Protein AF-S4P2E7-F1 (afdb_monomer)

Sequence (88 aa):
MSNSMEQQFGELSLSQEDHDQIFEQDDHQDLSRSRILISGLPPHARFDTIEPLLSQYGNVQHCDKANSRDATTQAVYITFENPEQAQQ

Radius of gyration: 27.32 Å; Cα contacts (8 Å, |Δi|>4): 104; chains: 1; bounding box: 47×48×75 Å

Secondary structure (DSSP, 8-state):
--------------------------THHHHHHHEEEEEEE-TT--HHHHHHHHHTT--EEEEEEE--S-TTSEEEEEEESSHHHHH-

Structure (mmCIF, N/CA/C/O backbone):
data_AF-S4P2E7-F1
#
_entry.id   AF-S4P2E7-F1
#
loop_
_atom_site.group_PDB
_atom_site.id
_atom_site.type_symbol
_atom_site.label_atom_id
_atom_site.label_alt_id
_atom_site.label_comp_id
_atom_site.label_asym_id
_atom_site.label_entity_id
_atom_site.label_seq_id
_atom_site.pdbx_PDB_ins_code
_atom_site.Cartn_x
_atom_site.Cartn_y
_atom_site.Cartn_z
_atom_site.occupancy
_atom_site.B_iso_or_equiv
_atom_site.auth_seq_id
_atom_site.auth_comp_id
_atom_site.auth_asym_id
_atom_site.auth_atom_id
_atom_site.pdbx_PDB_model_num
ATOM 1 N N . MET A 1 1 ? 35.100 36.106 63.667 1.00 47.69 1 MET A N 1
ATOM 2 C CA . MET A 1 1 ? 35.325 36.895 62.440 1.00 47.69 1 MET A CA 1
ATOM 3 C C . MET A 1 1 ? 35.685 35.933 61.324 1.00 47.69 1 MET A C 1
ATOM 5 O O . MET A 1 1 ? 36.862 35.668 61.162 1.00 47.69 1 MET A O 1
ATOM 9 N N . SER A 1 2 ? 34.685 35.388 60.627 1.00 46.44 2 SER A N 1
ATOM 10 C CA . SER A 1 2 ? 34.867 34.627 59.383 1.00 46.44 2 SER A CA 1
ATOM 11 C C . SER A 1 2 ? 33.522 34.564 58.654 1.00 46.44 2 SER A C 1
ATOM 13 O O . SER A 1 2 ? 32.789 33.602 58.834 1.00 46.44 2 SER A O 1
ATOM 15 N N . ASN A 1 3 ? 33.184 35.582 57.861 1.00 41.94 3 ASN A N 1
ATOM 16 C CA . ASN A 1 3 ? 32.272 35.383 56.733 1.00 41.94 3 ASN A CA 1
ATOM 17 C C . ASN A 1 3 ? 33.154 35.358 55.490 1.00 41.94 3 ASN A C 1
ATOM 19 O O . ASN A 1 3 ? 33.601 36.389 54.992 1.00 41.94 3 ASN A O 1
ATOM 23 N N . SER A 1 4 ? 33.503 34.133 55.100 1.00 53.91 4 SER A N 1
ATOM 24 C CA . SER A 1 4 ? 34.103 33.826 53.811 1.00 53.91 4 SER A CA 1
ATOM 25 C C . SER A 1 4 ? 33.048 34.040 52.740 1.00 53.91 4 SER A C 1
ATOM 27 O O . SER A 1 4 ? 32.014 33.387 52.789 1.00 53.91 4 SER A O 1
ATOM 29 N N . MET A 1 5 ? 33.356 34.914 51.782 1.00 57.94 5 MET A N 1
ATOM 30 C CA . MET A 1 5 ? 33.073 34.709 50.362 1.00 57.94 5 MET A CA 1
ATOM 31 C C . MET A 1 5 ? 31.709 34.064 50.078 1.00 57.94 5 MET A C 1
ATOM 33 O O . MET A 1 5 ? 31.636 32.978 49.505 1.00 57.94 5 MET A O 1
ATOM 37 N N . GLU A 1 6 ? 30.628 34.746 50.465 1.00 51.03 6 GLU A N 1
ATOM 38 C CA . GLU A 1 6 ? 29.299 34.523 49.897 1.00 51.03 6 GLU A CA 1
ATOM 39 C C . GLU A 1 6 ? 29.363 34.905 48.414 1.00 51.03 6 GLU A C 1
ATOM 41 O O . GLU A 1 6 ? 29.098 36.026 47.999 1.00 51.03 6 GLU A O 1
ATOM 46 N N . GLN A 1 7 ? 29.899 33.964 47.639 1.00 50.75 7 GLN A N 1
ATOM 47 C CA . GLN A 1 7 ? 29.263 33.402 46.465 1.00 50.75 7 GLN A CA 1
ATOM 48 C C . GLN A 1 7 ? 28.483 34.439 45.666 1.00 50.75 7 GLN A C 1
ATOM 50 O O . GLN A 1 7 ? 27.260 34.422 45.591 1.00 50.75 7 GLN A O 1
ATOM 55 N N . GLN A 1 8 ? 29.248 35.287 44.985 1.00 47.69 8 GLN A N 1
ATOM 56 C CA . GLN A 1 8 ? 28.820 36.141 43.882 1.00 47.69 8 GLN A CA 1
ATOM 57 C C . GLN A 1 8 ? 28.404 35.317 42.638 1.00 47.69 8 GLN A C 1
ATOM 59 O O . GLN A 1 8 ? 28.588 35.755 41.505 1.00 47.69 8 GLN A O 1
ATOM 64 N N . PHE A 1 9 ? 27.825 34.125 42.836 1.00 45.62 9 PHE A N 1
ATOM 65 C CA . PHE A 1 9 ? 27.073 33.378 41.831 1.00 45.62 9 PHE A CA 1
ATOM 66 C C . PHE A 1 9 ? 25.693 34.026 41.716 1.00 45.62 9 PHE A C 1
ATOM 68 O O . PHE A 1 9 ? 24.668 33.461 42.094 1.00 45.62 9 PHE A O 1
ATOM 75 N N . GLY A 1 10 ? 25.708 35.275 41.248 1.00 43.12 10 GLY A N 1
ATOM 76 C CA . GLY A 1 10 ? 24.533 35.952 40.743 1.00 43.12 10 GLY A CA 1
ATOM 77 C C . GLY A 1 10 ? 24.014 35.145 39.568 1.00 43.12 10 GLY A C 1
ATOM 78 O O . GLY A 1 10 ? 24.604 35.165 38.495 1.00 43.12 10 GLY A O 1
ATOM 79 N N . GLU A 1 11 ? 22.967 34.386 39.861 1.00 45.06 11 GLU A N 1
ATOM 80 C CA . GLU A 1 11 ? 21.889 34.025 38.961 1.00 45.06 11 GLU A CA 1
ATOM 81 C C . GLU A 1 11 ? 22.346 33.555 37.574 1.00 45.06 11 GLU A C 1
ATOM 83 O O . GLU A 1 11 ? 22.466 34.30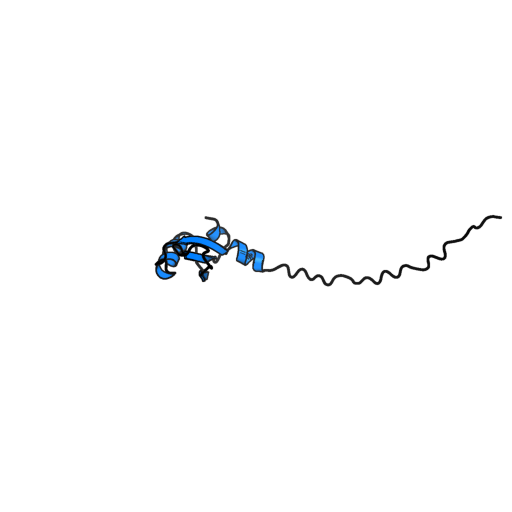6 36.607 1.00 45.06 11 GLU A O 1
ATOM 88 N N . LEU A 1 12 ? 22.522 32.238 37.479 1.00 46.00 12 LEU A N 1
ATOM 89 C CA . LEU A 1 12 ? 22.181 31.507 36.271 1.00 46.00 12 LEU A CA 1
ATOM 90 C C . LEU A 1 12 ? 20.745 31.900 35.889 1.00 46.00 12 LEU A C 1
ATOM 92 O O . LEU A 1 12 ? 19.793 31.252 36.320 1.00 46.00 12 LEU A O 1
ATOM 96 N N . SER A 1 13 ? 20.583 32.951 35.087 1.00 48.66 13 SER A N 1
ATOM 97 C CA . SER A 1 13 ? 19.369 33.151 34.306 1.00 48.66 13 SER A CA 1
ATOM 98 C C . SER A 1 13 ? 19.391 32.080 33.213 1.00 48.66 13 SER A C 1
ATOM 100 O O . SER A 1 13 ? 19.745 32.313 32.058 1.00 48.66 13 SER A O 1
ATOM 102 N N . LEU A 1 14 ? 19.071 30.856 33.647 1.00 48.75 14 LEU A N 1
ATOM 103 C CA . LEU A 1 14 ? 18.380 29.843 32.871 1.00 48.75 14 LEU A CA 1
ATOM 104 C C . LEU A 1 14 ? 17.155 30.544 32.285 1.00 48.75 14 LEU A C 1
ATOM 106 O O . LEU A 1 14 ? 16.072 30.522 32.863 1.00 48.75 14 LEU A O 1
ATOM 110 N N . SER A 1 15 ? 17.343 31.235 31.162 1.00 49.31 15 SER A N 1
ATOM 111 C CA . SER A 1 15 ? 16.229 31.566 30.295 1.00 49.31 15 SER A CA 1
ATOM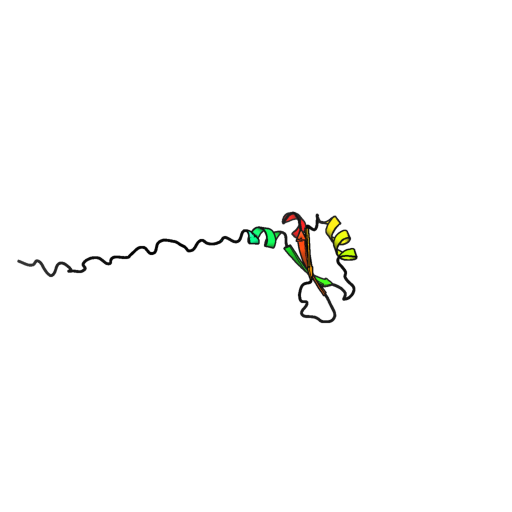 112 C C . SER A 1 15 ? 15.767 30.236 29.742 1.00 49.31 15 SER A C 1
ATOM 114 O O . SER A 1 15 ? 16.353 29.667 28.829 1.00 49.31 15 SER A O 1
ATOM 116 N N . GLN A 1 16 ? 14.803 29.705 30.480 1.00 53.75 16 GLN A N 1
ATOM 117 C CA . GLN A 1 16 ? 13.743 28.810 30.094 1.00 53.75 16 GLN A CA 1
ATOM 118 C C . GLN A 1 16 ? 13.368 29.049 28.620 1.00 53.75 16 GLN A C 1
ATOM 120 O O . GLN A 1 16 ? 12.411 29.751 28.310 1.00 53.75 16 GLN A O 1
ATOM 125 N N . GLU A 1 17 ? 14.135 28.480 27.692 1.00 50.62 17 GLU A N 1
ATOM 126 C CA . GLU A 1 17 ? 13.636 28.136 26.363 1.00 50.62 17 GLU A CA 1
ATOM 127 C C . GLU A 1 17 ? 12.774 26.888 26.568 1.00 50.62 17 GLU A C 1
ATOM 129 O O . GLU A 1 17 ? 13.169 25.739 26.370 1.00 50.62 17 GLU A O 1
ATOM 134 N N . ASP A 1 18 ? 11.614 27.177 27.153 1.00 50.12 18 ASP A N 1
ATOM 135 C CA . ASP A 1 18 ? 10.502 26.293 27.410 1.00 50.12 18 ASP A CA 1
ATOM 136 C C . ASP A 1 18 ? 9.944 25.846 26.056 1.00 50.12 18 ASP A C 1
ATOM 138 O O . ASP A 1 18 ? 9.343 26.614 25.316 1.00 50.12 18 ASP A O 1
ATOM 142 N N . HIS A 1 19 ? 10.178 24.577 25.748 1.00 56.31 19 HIS A N 1
ATOM 143 C CA . HIS A 1 19 ? 9.081 23.704 25.358 1.00 56.31 19 HIS A CA 1
ATOM 144 C C . HIS A 1 19 ? 8.344 24.012 24.037 1.00 56.31 19 HIS A C 1
ATOM 146 O O . HIS A 1 19 ? 7.120 23.996 23.991 1.00 56.31 19 HIS A O 1
ATOM 152 N N . ASP A 1 20 ? 9.078 24.111 22.927 1.00 47.16 20 ASP A N 1
ATOM 153 C CA . ASP A 1 20 ? 8.517 23.927 21.574 1.00 47.16 20 ASP A CA 1
ATOM 154 C C . ASP A 1 20 ? 9.254 22.817 20.799 1.00 47.16 20 ASP A C 1
ATOM 156 O O . ASP A 1 20 ? 9.567 22.911 19.617 1.00 47.16 20 ASP A O 1
ATOM 160 N N . GLN A 1 21 ? 9.510 21.688 21.465 1.00 45.38 21 GLN A N 1
ATOM 161 C CA . GLN A 1 21 ? 9.265 20.420 20.783 1.00 45.38 21 GLN A CA 1
ATOM 162 C C . GLN A 1 21 ? 7.810 20.086 21.073 1.00 45.38 21 GLN A C 1
ATOM 164 O O . GLN A 1 21 ? 7.491 19.254 21.921 1.00 45.38 21 GLN A O 1
ATOM 169 N N . ILE A 1 22 ? 6.916 20.757 20.344 1.00 53.09 22 ILE A N 1
ATOM 170 C CA . ILE A 1 22 ? 5.785 20.050 19.764 1.00 53.09 22 ILE A CA 1
ATOM 171 C C . ILE A 1 22 ? 6.370 18.763 19.182 1.00 53.09 22 ILE A C 1
ATOM 173 O O . ILE A 1 22 ? 6.921 18.726 18.085 1.00 53.09 22 ILE A O 1
ATOM 177 N N . PHE A 1 23 ? 6.328 17.697 19.981 1.00 48.06 23 PHE A N 1
ATOM 178 C CA . PHE A 1 23 ? 6.157 16.372 19.442 1.00 48.06 23 PHE A CA 1
ATOM 179 C C . PHE A 1 23 ? 4.887 16.554 18.618 1.00 48.06 23 PHE A C 1
ATOM 181 O O . PHE A 1 23 ? 3.775 16.505 19.145 1.00 48.06 23 PHE A O 1
ATOM 188 N N . GLU A 1 24 ? 5.049 16.871 17.333 1.00 49.53 24 GLU A N 1
ATOM 189 C CA . GLU A 1 24 ? 4.125 16.406 16.327 1.00 49.53 24 GLU A CA 1
ATOM 190 C C . GLU A 1 24 ? 4.173 14.900 16.533 1.00 49.53 24 GLU A C 1
ATOM 192 O O . GLU A 1 24 ? 4.990 14.180 15.966 1.00 49.53 24 GLU A O 1
ATOM 197 N N . GLN A 1 25 ? 3.381 14.440 17.502 1.00 46.28 25 GLN A N 1
ATOM 198 C CA . GLN A 1 25 ? 3.078 13.059 17.766 1.00 46.28 25 GLN A CA 1
ATOM 199 C C . GLN A 1 25 ? 2.147 12.682 16.633 1.00 46.28 25 GLN A C 1
ATOM 201 O O . GLN A 1 25 ? 0.950 12.526 16.826 1.00 46.28 25 GLN A O 1
ATOM 206 N N . ASP A 1 26 ? 2.737 12.729 15.441 1.00 47.12 26 ASP A N 1
ATOM 207 C CA . ASP A 1 26 ? 2.555 11.876 14.308 1.00 47.12 26 ASP A CA 1
ATOM 208 C C . ASP A 1 26 ? 1.306 11.028 14.518 1.00 47.12 26 ASP A C 1
ATOM 210 O O . ASP A 1 26 ? 1.345 9.871 14.939 1.00 47.12 26 ASP A O 1
ATOM 214 N N . ASP A 1 27 ? 0.169 11.649 14.210 1.00 46.88 27 ASP A N 1
ATOM 215 C CA . ASP A 1 27 ? -1.101 10.972 13.956 1.00 46.88 27 ASP A CA 1
ATOM 216 C C . ASP A 1 27 ? -0.901 9.898 12.854 1.00 46.88 27 ASP A C 1
ATOM 218 O O . ASP A 1 27 ? -1.733 9.022 12.634 1.00 46.88 27 ASP A O 1
ATOM 222 N N . HIS A 1 28 ? 0.269 9.882 12.195 1.00 51.97 28 HIS A N 1
ATOM 223 C CA . HIS A 1 28 ? 0.713 8.817 11.312 1.00 51.97 28 HIS A CA 1
ATOM 224 C C . HIS A 1 28 ? 1.088 7.498 12.021 1.00 51.97 28 HIS A C 1
ATOM 226 O O . HIS A 1 28 ? 1.228 6.484 11.329 1.00 51.97 28 HIS A O 1
ATOM 232 N N . GLN A 1 29 ? 1.136 7.422 13.361 1.00 52.06 29 GLN A N 1
ATOM 233 C CA . GLN A 1 29 ? 1.236 6.127 14.049 1.00 52.06 29 GLN A CA 1
ATOM 234 C C . GLN A 1 29 ? 0.001 5.251 13.820 1.00 52.06 29 GLN A C 1
ATOM 236 O O . GLN A 1 29 ? 0.160 4.042 13.650 1.00 52.06 29 GLN A O 1
ATOM 241 N N . ASP A 1 30 ? -1.207 5.815 13.775 1.00 56.06 30 ASP A N 1
ATOM 242 C CA . ASP A 1 30 ? -2.421 5.028 13.519 1.00 56.06 30 ASP A CA 1
ATOM 243 C C . ASP A 1 30 ? -2.448 4.503 12.077 1.00 56.06 30 ASP A C 1
ATOM 245 O O . ASP A 1 30 ? -2.594 3.302 11.837 1.00 56.06 30 ASP A O 1
ATOM 249 N N . LEU A 1 31 ? -2.117 5.378 11.121 1.00 60.44 31 LEU A N 1
ATOM 250 C CA . LEU A 1 31 ? -1.958 5.003 9.716 1.0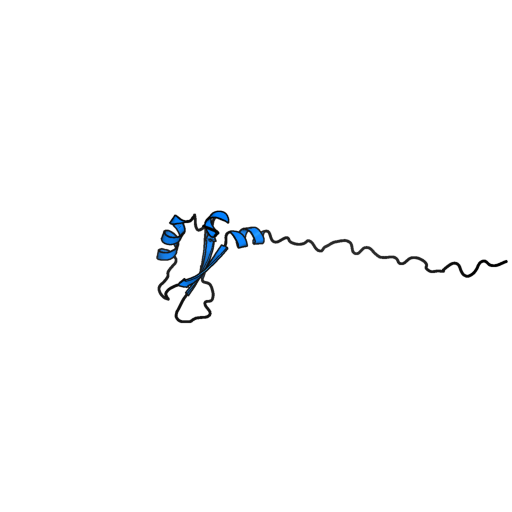0 60.44 31 LEU A CA 1
ATOM 251 C C . LEU A 1 31 ? -0.898 3.912 9.528 1.00 60.44 31 LEU A C 1
ATOM 253 O O . LEU A 1 31 ? -1.051 3.070 8.648 1.00 60.44 31 LEU A O 1
ATOM 257 N N . SER A 1 32 ? 0.165 3.902 10.338 1.00 65.81 32 SER A N 1
ATOM 258 C CA . SER A 1 32 ? 1.191 2.855 10.289 1.00 65.81 32 SER A CA 1
ATOM 259 C C . SER A 1 32 ? 0.704 1.503 10.816 1.00 65.81 32 SER A C 1
ATOM 261 O O . SER A 1 32 ? 1.153 0.475 10.320 1.00 65.81 32 SER A O 1
ATOM 263 N N . ARG A 1 33 ? -0.235 1.480 11.773 1.00 76.69 33 ARG A N 1
ATOM 264 C CA . ARG A 1 33 ? -0.811 0.231 12.303 1.00 76.69 33 ARG A CA 1
ATOM 265 C C . ARG A 1 33 ? -1.811 -0.384 11.335 1.00 76.69 33 ARG A C 1
ATOM 267 O O . ARG A 1 33 ? -1.890 -1.601 11.239 1.00 76.69 33 ARG A O 1
ATOM 274 N N . SER A 1 34 ? -2.527 0.456 10.597 1.00 86.31 34 SER A N 1
ATOM 275 C CA . SER A 1 34 ? -3.454 0.027 9.548 1.00 86.31 34 SER A CA 1
ATOM 276 C C . SER A 1 34 ? -2.763 -0.216 8.207 1.00 86.31 34 SER A C 1
ATOM 278 O O . SER A 1 34 ? -3.388 -0.739 7.2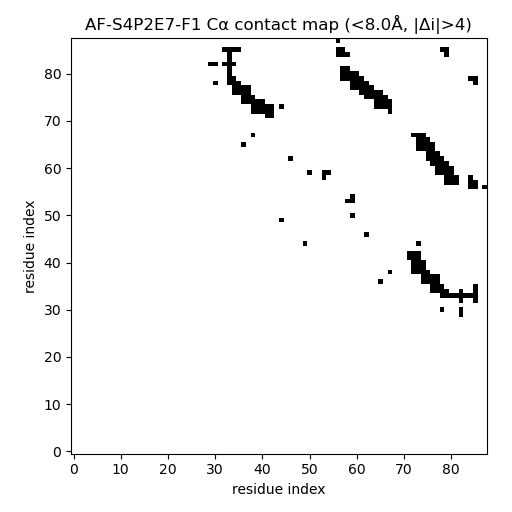87 1.00 86.31 34 SER A O 1
ATOM 280 N N . ARG A 1 35 ? -1.479 0.140 8.065 1.00 88.44 35 ARG A N 1
ATOM 281 C CA . ARG A 1 35 ? -0.711 -0.032 6.828 1.00 88.44 35 ARG A CA 1
ATOM 282 C C . ARG A 1 35 ? 0.228 -1.233 6.893 1.00 88.44 35 ARG A C 1
ATOM 284 O O . ARG A 1 35 ? 1.178 -1.252 7.666 1.00 88.44 35 ARG A O 1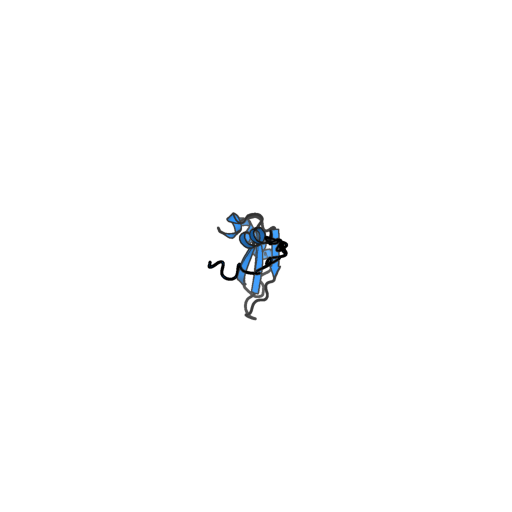
ATOM 291 N N . ILE A 1 36 ? 0.053 -2.173 5.970 1.00 88.94 36 ILE A N 1
ATOM 292 C CA . ILE A 1 36 ? 0.938 -3.326 5.780 1.00 88.94 36 ILE A CA 1
ATOM 293 C C . ILE A 1 36 ? 1.765 -3.198 4.503 1.00 88.94 36 ILE A C 1
ATOM 295 O O . ILE A 1 36 ? 1.345 -2.583 3.522 1.00 88.94 36 ILE A O 1
ATOM 299 N N . LEU A 1 37 ? 2.947 -3.812 4.505 1.00 88.25 37 LEU A N 1
ATOM 300 C CA . LEU A 1 37 ? 3.766 -4.008 3.313 1.00 88.25 37 LEU A CA 1
ATOM 301 C C . LEU A 1 37 ? 3.653 -5.463 2.876 1.00 88.25 37 LEU A C 1
ATOM 303 O O . LEU A 1 37 ? 4.074 -6.364 3.597 1.00 88.25 37 LEU A O 1
ATOM 307 N N . ILE A 1 38 ? 3.146 -5.682 1.669 1.00 88.38 38 ILE A N 1
ATOM 308 C CA . ILE A 1 38 ? 3.114 -7.002 1.048 1.00 88.38 38 ILE A CA 1
ATOM 309 C C . ILE A 1 38 ? 4.243 -7.048 0.029 1.00 88.38 38 ILE A C 1
ATOM 311 O O . ILE A 1 38 ? 4.175 -6.374 -0.996 1.00 88.38 38 ILE A O 1
ATOM 315 N N . SER A 1 39 ? 5.288 -7.822 0.312 1.00 88.50 39 SER A N 1
ATOM 316 C CA . SER A 1 39 ? 6.404 -8.095 -0.598 1.00 88.50 39 SER A CA 1
ATOM 317 C C . SER A 1 39 ? 6.340 -9.534 -1.120 1.00 88.50 39 SER A C 1
ATOM 319 O O . SER A 1 39 ? 5.702 -10.398 -0.524 1.00 88.50 39 SER A O 1
ATOM 321 N N . GLY A 1 40 ? 6.979 -9.799 -2.263 1.00 85.81 40 GLY A N 1
ATOM 322 C CA . GLY A 1 40 ? 6.959 -11.130 -2.885 1.00 85.81 40 GLY A CA 1
ATOM 323 C C . GLY A 1 40 ? 5.764 -11.373 -3.810 1.00 85.81 40 GLY A C 1
ATOM 324 O O . GLY A 1 40 ? 5.485 -12.511 -4.181 1.00 85.81 40 GLY A O 1
ATOM 325 N N . LEU A 1 41 ? 5.061 -10.312 -4.210 1.00 87.12 41 LEU A N 1
ATOM 326 C CA . LEU A 1 41 ? 3.971 -10.419 -5.170 1.00 87.12 41 LEU A CA 1
ATOM 327 C C . LEU A 1 41 ? 4.514 -10.687 -6.581 1.00 87.12 41 LEU A C 1
ATOM 329 O O . LEU A 1 41 ? 5.599 -10.215 -6.921 1.00 87.12 41 LEU A O 1
ATOM 333 N N . PRO A 1 42 ? 3.785 -11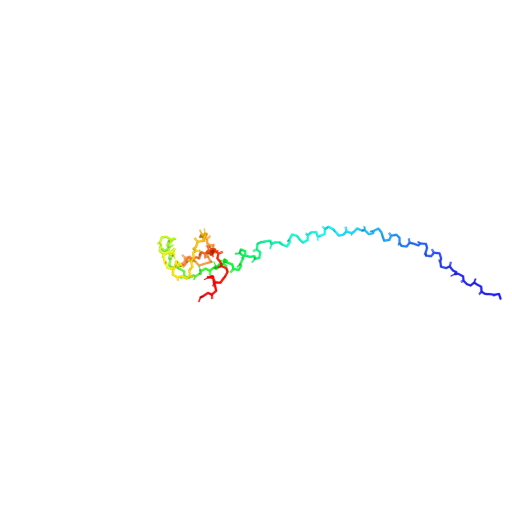.412 -7.440 1.00 84.38 42 PRO A N 1
ATOM 334 C CA . PRO A 1 42 ? 4.204 -11.600 -8.823 1.00 84.38 42 PRO A CA 1
ATOM 335 C C . PRO A 1 42 ? 4.296 -10.264 -9.588 1.00 84.38 42 PRO A C 1
ATOM 337 O O . PRO A 1 42 ? 3.590 -9.324 -9.247 1.00 84.38 42 PRO A O 1
ATOM 340 N N . PRO A 1 43 ? 5.087 -10.170 -10.675 1.00 79.56 43 PRO A N 1
ATOM 341 C CA . PRO A 1 43 ? 5.258 -8.941 -11.469 1.00 79.56 43 PRO A CA 1
ATOM 342 C C . PRO A 1 43 ? 4.001 -8.500 -12.235 1.00 79.56 43 PRO A C 1
ATOM 344 O O . PRO A 1 43 ? 3.945 -7.403 -12.790 1.00 79.56 43 PRO A O 1
ATOM 347 N N . HIS A 1 44 ? 2.998 -9.372 -12.290 1.00 81.19 44 HIS A N 1
ATOM 348 C CA . HIS A 1 44 ? 1.675 -9.109 -12.842 1.00 81.19 44 HIS A CA 1
ATOM 349 C C . HIS A 1 44 ? 0.625 -8.884 -11.742 1.00 81.19 44 HIS A C 1
ATOM 351 O O . HIS A 1 44 ? -0.561 -8.806 -12.058 1.00 81.19 44 HIS A O 1
ATOM 357 N N . ALA A 1 45 ? 1.030 -8.786 -10.470 1.00 80.44 45 ALA A N 1
ATOM 358 C CA . ALA A 1 45 ? 0.119 -8.499 -9.375 1.00 80.44 45 ALA A CA 1
ATOM 359 C C . ALA A 1 45 ? -0.376 -7.057 -9.496 1.00 80.44 45 ALA A C 1
ATOM 361 O O . ALA A 1 45 ? 0.384 -6.085 -9.457 1.00 80.44 45 ALA A O 1
ATOM 362 N N . ARG A 1 46 ? -1.684 -6.913 -9.682 1.00 79.19 46 ARG A N 1
ATOM 363 C CA . ARG A 1 46 ? -2.348 -5.615 -9.761 1.00 79.19 46 ARG A CA 1
ATOM 364 C C . ARG A 1 46 ? -3.253 -5.449 -8.559 1.00 79.19 46 ARG A C 1
ATOM 366 O O . ARG A 1 46 ? -3.709 -6.432 -7.979 1.00 79.19 46 ARG A O 1
ATOM 373 N N . PHE A 1 47 ? -3.554 -4.195 -8.249 1.00 81.12 47 PHE A N 1
ATOM 374 C CA . PHE A 1 47 ? -4.551 -3.861 -7.243 1.00 81.12 47 PHE A CA 1
ATOM 375 C C . PHE A 1 47 ? -5.881 -4.587 -7.497 1.00 81.12 47 PHE A C 1
ATOM 377 O O . PHE A 1 47 ? -6.414 -5.166 -6.572 1.00 81.12 47 PHE A O 1
ATOM 384 N N . ASP A 1 48 ? -6.304 -4.716 -8.757 1.00 82.50 48 ASP A N 1
ATOM 385 C CA . ASP A 1 48 ? -7.492 -5.478 -9.186 1.00 82.50 48 ASP A CA 1
ATOM 386 C C . ASP A 1 48 ? -7.578 -6.914 -8.630 1.00 82.50 48 ASP A C 1
ATOM 388 O O . ASP A 1 48 ? -8.656 -7.455 -8.422 1.00 82.50 48 ASP A O 1
ATOM 392 N N . THR A 1 49 ? -6.431 -7.560 -8.405 1.00 84.31 49 THR A N 1
ATOM 393 C CA . THR A 1 49 ? -6.365 -8.926 -7.863 1.00 84.31 49 THR A CA 1
ATOM 394 C C . THR A 1 49 ? -6.112 -8.927 -6.357 1.00 84.31 49 THR A C 1
ATOM 396 O O . THR A 1 49 ? -6.574 -9.820 -5.655 1.00 84.31 49 THR A O 1
ATOM 399 N N . ILE A 1 50 ? -5.372 -7.934 -5.860 1.00 84.62 50 ILE A N 1
ATOM 400 C CA . ILE A 1 50 ? -5.000 -7.801 -4.449 1.00 84.62 50 ILE A CA 1
ATOM 401 C C . ILE A 1 50 ? -6.176 -7.275 -3.619 1.00 84.62 50 ILE A C 1
ATOM 403 O O . ILE A 1 50 ? -6.431 -7.799 -2.547 1.00 84.62 50 ILE A O 1
ATOM 407 N N . GLU A 1 51 ? -6.918 -6.288 -4.112 1.00 84.62 51 GLU A N 1
ATOM 408 C CA . GLU A 1 51 ? -8.083 -5.701 -3.447 1.00 84.62 51 GLU A CA 1
ATOM 409 C C . GLU A 1 51 ? -9.121 -6.760 -3.041 1.00 84.62 51 GLU A C 1
ATOM 411 O O . GLU A 1 51 ? -9.385 -6.859 -1.845 1.00 84.62 51 GLU A O 1
ATOM 416 N N . PRO A 1 52 ? -9.647 -7.625 -3.937 1.00 87.06 52 PRO A N 1
ATOM 417 C CA . PRO A 1 52 ? -10.614 -8.648 -3.535 1.00 87.06 52 PRO A CA 1
ATOM 418 C C . PRO A 1 52 ? -10.011 -9.703 -2.596 1.00 87.06 52 PRO A C 1
ATOM 420 O O . PRO A 1 52 ? -10.716 -10.237 -1.743 1.00 87.06 52 PRO A O 1
ATOM 423 N N . LEU A 1 53 ? -8.707 -9.991 -2.714 1.00 87.06 53 LEU A N 1
ATOM 424 C CA . LEU A 1 53 ? -8.001 -10.865 -1.773 1.00 87.06 53 LEU A CA 1
ATOM 425 C C . LEU A 1 53 ? -7.893 -10.234 -0.386 1.00 87.06 53 LEU A C 1
ATOM 427 O O . LEU A 1 53 ? -7.985 -10.949 0.600 1.00 87.06 53 LEU A O 1
ATOM 431 N N . LEU A 1 54 ? -7.692 -8.926 -0.288 1.00 86.56 54 LEU A N 1
ATOM 432 C CA . LEU A 1 54 ? -7.582 -8.231 0.991 1.00 86.56 54 LEU A CA 1
ATOM 433 C C . LEU A 1 54 ? -8.949 -7.875 1.576 1.00 86.56 54 LEU A C 1
ATOM 435 O O . LEU A 1 54 ? -9.092 -7.854 2.794 1.00 86.56 54 LEU A O 1
ATOM 439 N N . SER A 1 55 ? -9.963 -7.721 0.723 1.00 86.12 55 SER A N 1
ATOM 440 C CA . SER A 1 55 ? -11.362 -7.488 1.091 1.00 86.12 55 SER A CA 1
ATOM 441 C C . SER A 1 55 ? -11.923 -8.566 2.030 1.00 86.12 55 SER A C 1
ATOM 443 O O . SER A 1 55 ? -12.793 -8.274 2.846 1.00 86.12 55 SER A O 1
ATOM 445 N N . GLN A 1 56 ? -11.393 -9.797 1.981 1.00 87.38 56 GLN A N 1
ATOM 446 C CA . GLN A 1 56 ? -11.782 -10.868 2.911 1.00 87.38 56 GLN A CA 1
ATOM 447 C C . GLN A 1 56 ? -11.291 -10.634 4.354 1.00 87.38 56 GLN A C 1
ATOM 449 O O . GLN A 1 56 ? -11.900 -11.148 5.289 1.00 87.38 56 GLN A O 1
ATOM 454 N N . TYR A 1 57 ? -10.198 -9.884 4.526 1.00 85.69 57 TYR A N 1
ATOM 455 C CA . TYR A 1 57 ? -9.595 -9.560 5.824 1.00 85.69 57 TYR A CA 1
ATOM 456 C C . TYR A 1 57 ? -10.072 -8.200 6.344 1.00 85.69 57 TYR A C 1
ATOM 458 O O . TYR A 1 57 ? -10.187 -7.993 7.551 1.00 85.69 57 TYR A O 1
ATOM 466 N N . GLY A 1 58 ? -10.388 -7.272 5.438 1.00 86.00 58 GLY A N 1
ATOM 467 C CA . GLY A 1 58 ? -10.863 -5.948 5.798 1.00 86.00 58 GLY A CA 1
ATOM 468 C C . GLY A 1 58 ? -11.059 -5.015 4.615 1.00 86.00 58 GLY A C 1
ATOM 469 O O . GLY A 1 58 ? -10.773 -5.351 3.469 1.00 86.00 58 GLY A O 1
ATOM 470 N N . ASN A 1 59 ? -11.535 -3.808 4.902 1.00 88.94 59 ASN A N 1
ATOM 471 C CA . ASN A 1 59 ? -11.740 -2.795 3.883 1.00 88.94 59 ASN A CA 1
ATOM 472 C C . ASN A 1 59 ? -10.414 -2.084 3.578 1.00 88.94 59 ASN A C 1
ATOM 474 O O . ASN A 1 59 ? -9.810 -1.469 4.460 1.00 88.94 59 ASN A O 1
ATOM 478 N N . VAL A 1 60 ? -9.952 -2.177 2.330 1.00 88.81 60 VAL A N 1
ATOM 479 C CA . VAL A 1 60 ? -8.726 -1.509 1.879 1.00 88.81 60 VAL A CA 1
ATOM 480 C C . VAL A 1 60 ? -9.049 -0.060 1.537 1.00 88.81 60 VAL A C 1
ATOM 482 O O . VAL A 1 60 ? -9.771 0.213 0.584 1.00 88.81 60 VAL A O 1
ATOM 485 N N . GLN A 1 61 ? -8.470 0.874 2.286 1.00 88.94 61 GLN A N 1
ATOM 486 C CA . GLN A 1 61 ? -8.618 2.310 2.046 1.00 88.94 61 GLN A CA 1
ATOM 487 C C . GLN A 1 61 ? -7.637 2.812 0.989 1.00 88.94 61 GLN A C 1
ATOM 489 O O . GLN A 1 61 ? -7.989 3.636 0.150 1.00 88.94 61 GLN A O 1
ATOM 494 N N . HIS A 1 62 ? -6.393 2.331 1.033 1.00 85.88 62 HIS A N 1
ATOM 495 C CA . HIS A 1 62 ? -5.347 2.745 0.103 1.00 85.88 62 HIS A CA 1
ATOM 496 C C . HIS A 1 62 ? -4.485 1.569 -0.338 1.00 85.88 62 HIS A C 1
ATOM 498 O O . HIS A 1 62 ? -4.152 0.689 0.452 1.00 85.88 62 HIS A O 1
ATOM 504 N N . CYS A 1 63 ? -4.060 1.607 -1.598 1.00 87.38 63 CYS A N 1
ATOM 505 C CA . CYS A 1 63 ? -3.027 0.732 -2.128 1.00 87.38 63 CYS A CA 1
ATOM 506 C C . CYS A 1 63 ? -1.990 1.556 -2.884 1.00 87.38 63 CYS A C 1
ATOM 508 O O . CYS A 1 63 ? -2.270 2.121 -3.941 1.00 87.38 63 CYS A O 1
ATOM 510 N N . ASP A 1 64 ? -0.770 1.539 -2.373 1.00 87.12 64 ASP A N 1
ATOM 511 C CA . ASP A 1 64 ? 0.390 2.188 -2.955 1.00 87.12 64 ASP A CA 1
ATOM 512 C C . ASP A 1 64 ? 1.390 1.150 -3.444 1.00 87.12 64 ASP A C 1
ATOM 514 O O . ASP A 1 64 ? 1.605 0.112 -2.822 1.00 87.12 64 ASP A O 1
ATOM 518 N N . LYS A 1 65 ? 2.048 1.414 -4.571 1.00 85.62 65 LYS A N 1
ATOM 519 C CA . LYS A 1 65 ? 3.139 0.543 -5.017 1.00 85.62 65 LYS A CA 1
ATOM 520 C C . LYS A 1 65 ? 4.384 0.851 -4.203 1.00 85.62 65 LYS A C 1
ATOM 522 O O . LYS A 1 65 ? 4.846 1.986 -4.179 1.00 85.62 65 LYS A O 1
ATOM 527 N N . ALA A 1 66 ? 4.945 -0.171 -3.573 1.00 84.69 66 ALA A N 1
ATOM 528 C CA . ALA A 1 66 ? 6.208 -0.063 -2.873 1.00 84.69 66 ALA A CA 1
ATOM 529 C C . ALA A 1 66 ? 7.364 -0.315 -3.845 1.00 84.69 66 ALA A C 1
ATOM 531 O O . ALA A 1 66 ? 7.277 -1.134 -4.767 1.00 84.69 66 ALA A O 1
ATOM 532 N N . ASN A 1 67 ? 8.485 0.363 -3.611 1.00 75.75 67 ASN A N 1
ATOM 533 C CA . ASN A 1 67 ? 9.729 0.059 -4.299 1.00 75.75 67 ASN A CA 1
ATOM 534 C C . ASN A 1 67 ? 10.235 -1.307 -3.830 1.00 75.75 67 ASN A C 1
ATOM 536 O O . ASN A 1 67 ? 10.883 -1.429 -2.792 1.00 75.75 67 ASN A O 1
ATOM 540 N N . SER A 1 68 ? 9.924 -2.343 -4.605 1.00 73.94 68 SER A N 1
ATOM 541 C CA . SER A 1 68 ? 10.520 -3.659 -4.416 1.00 73.94 68 SER A CA 1
ATOM 542 C C . SER A 1 68 ? 12.007 -3.597 -4.743 1.00 73.94 68 SER A C 1
ATOM 544 O O . SER A 1 68 ? 12.411 -3.016 -5.753 1.00 73.94 68 SER A O 1
ATOM 546 N N . ARG A 1 69 ? 12.826 -4.203 -3.883 1.00 72.38 69 ARG A N 1
ATOM 547 C CA . ARG A 1 69 ? 14.271 -4.328 -4.105 1.00 72.38 69 ARG A CA 1
ATOM 548 C C . ARG A 1 69 ? 14.590 -5.374 -5.179 1.00 72.38 69 ARG A C 1
ATOM 550 O O . ARG A 1 69 ? 15.674 -5.348 -5.756 1.00 72.38 69 ARG A O 1
ATOM 557 N N . ASP A 1 70 ? 13.628 -6.248 -5.457 1.00 76.44 70 ASP A N 1
ATOM 558 C CA . ASP A 1 70 ? 13.733 -7.386 -6.356 1.00 76.44 70 ASP A CA 1
ATOM 559 C C . ASP A 1 70 ? 12.993 -7.092 -7.664 1.00 76.44 70 ASP A C 1
ATOM 561 O O . ASP A 1 70 ? 11.808 -6.771 -7.667 1.00 76.44 70 ASP A O 1
ATOM 565 N N . ALA A 1 71 ? 13.675 -7.230 -8.803 1.00 74.19 71 ALA A N 1
ATOM 566 C CA . ALA A 1 71 ? 13.072 -6.989 -10.119 1.00 74.19 71 ALA A CA 1
ATOM 567 C C . ALA A 1 71 ? 12.040 -8.061 -10.523 1.00 74.19 71 ALA A C 1
ATOM 569 O O . ALA A 1 71 ? 11.262 -7.864 -11.456 1.00 74.19 71 ALA A O 1
ATOM 570 N N . THR A 1 72 ? 12.052 -9.211 -9.849 1.00 82.38 72 THR A N 1
ATOM 571 C CA . THR A 1 72 ? 11.194 -10.364 -10.150 1.00 82.38 72 THR A CA 1
ATOM 572 C C . THR A 1 72 ? 9.893 -10.366 -9.358 1.00 82.38 72 THR A C 1
ATOM 574 O O . THR A 1 72 ? 8.956 -11.053 -9.756 1.00 82.38 72 THR A O 1
ATOM 577 N N . THR A 1 73 ? 9.815 -9.605 -8.267 1.00 86.38 73 THR A N 1
ATOM 578 C CA . THR A 1 73 ? 8.642 -9.548 -7.393 1.00 86.38 73 THR A CA 1
ATOM 579 C C . THR A 1 73 ? 8.256 -8.111 -7.099 1.00 86.38 73 THR A C 1
ATOM 581 O O . THR A 1 73 ? 9.107 -7.237 -6.995 1.00 86.38 73 THR A O 1
ATOM 584 N N . GLN A 1 74 ? 6.971 -7.850 -6.931 1.00 88.00 74 GLN A N 1
ATOM 585 C CA . GLN A 1 74 ? 6.446 -6.550 -6.555 1.00 88.00 74 GLN A CA 1
ATOM 586 C C . GLN A 1 74 ? 6.249 -6.465 -5.052 1.00 88.00 74 GLN A C 1
ATOM 588 O O . GLN A 1 74 ? 6.107 -7.468 -4.347 1.00 88.00 74 GLN A O 1
ATOM 593 N N . ALA A 1 75 ? 6.224 -5.226 -4.586 1.00 89.19 75 ALA A N 1
ATOM 594 C CA . ALA A 1 75 ? 5.811 -4.903 -3.248 1.00 89.19 75 ALA A CA 1
ATOM 595 C C . ALA A 1 75 ? 4.749 -3.805 -3.319 1.00 89.19 75 ALA A C 1
ATOM 597 O O . ALA A 1 75 ? 4.811 -2.930 -4.187 1.00 89.19 75 ALA A O 1
ATOM 598 N N . VAL A 1 76 ? 3.761 -3.862 -2.435 1.00 89.44 76 VAL A N 1
ATOM 599 C CA . VAL A 1 76 ? 2.716 -2.841 -2.310 1.00 89.44 76 VAL A CA 1
ATOM 600 C C . VAL A 1 76 ? 2.468 -2.537 -0.841 1.00 89.44 76 VAL A C 1
ATOM 602 O O . VAL A 1 76 ? 2.526 -3.427 0.006 1.00 89.44 76 VAL A O 1
ATOM 605 N N . TYR A 1 77 ? 2.204 -1.273 -0.552 1.00 90.06 77 TYR A N 1
ATOM 606 C CA . TYR A 1 77 ? 1.681 -0.821 0.721 1.00 90.06 77 TYR A CA 1
ATOM 607 C C . TYR A 1 77 ? 0.164 -0.822 0.658 1.00 90.06 77 TYR A C 1
ATOM 609 O O . TYR A 1 77 ? -0.419 -0.208 -0.230 1.00 90.06 77 TYR A O 1
ATOM 617 N N . ILE A 1 78 ? -0.469 -1.479 1.614 1.00 89.75 78 ILE A N 1
ATOM 618 C CA . ILE A 1 78 ? -1.919 -1.516 1.745 1.00 89.75 78 ILE A CA 1
ATOM 619 C C . ILE A 1 78 ? -2.260 -0.842 3.054 1.00 89.75 78 ILE A C 1
ATOM 621 O O . ILE A 1 78 ? -1.769 -1.274 4.088 1.00 89.75 78 ILE A O 1
ATOM 625 N N . THR A 1 79 ? -3.102 0.180 3.016 1.00 89.88 79 THR A N 1
ATOM 626 C CA . THR A 1 79 ? -3.698 0.766 4.213 1.00 89.88 79 THR A CA 1
ATOM 627 C C . THR A 1 79 ? -5.130 0.271 4.330 1.00 89.88 79 THR A C 1
ATOM 629 O O . THR A 1 79 ? -5.948 0.518 3.442 1.00 89.88 79 THR A O 1
ATOM 632 N N . PHE A 1 80 ? -5.427 -0.419 5.419 1.00 90.56 80 PHE A N 1
ATOM 633 C CA . PHE A 1 80 ? -6.773 -0.808 5.805 1.00 90.56 80 PHE A CA 1
ATOM 634 C C . PHE A 1 80 ? -7.498 0.328 6.518 1.00 90.56 80 PHE A C 1
ATOM 636 O O . PHE A 1 80 ? -6.888 1.294 6.974 1.00 90.56 80 PHE A O 1
ATOM 643 N N . GLU A 1 81 ? -8.816 0.200 6.613 1.00 86.94 81 GLU A N 1
ATOM 644 C CA . GLU A 1 81 ? -9.645 1.095 7.419 1.00 86.94 81 GLU A CA 1
ATOM 645 C C . GLU A 1 81 ? -9.321 0.977 8.907 1.00 86.94 81 GLU A C 1
ATOM 647 O O . GLU A 1 81 ? -9.294 1.985 9.605 1.00 86.94 81 GLU A O 1
ATOM 652 N N . ASN A 1 82 ? -9.038 -0.241 9.378 1.00 86.38 82 ASN A N 1
ATOM 653 C CA . ASN A 1 82 ? -8.785 -0.510 10.788 1.00 86.38 82 ASN A CA 1
ATOM 654 C C . ASN A 1 82 ? -7.456 -1.256 10.982 1.00 86.38 82 ASN A C 1
ATOM 656 O O . ASN A 1 82 ? -7.141 -2.160 10.199 1.00 86.38 82 ASN A O 1
ATOM 660 N N . PRO A 1 83 ? -6.719 -0.976 12.069 1.00 83.44 83 PRO A N 1
ATOM 661 C CA . PRO A 1 83 ? -5.453 -1.647 12.358 1.00 83.44 83 PRO A CA 1
ATOM 662 C C . PRO A 1 83 ? -5.637 -3.128 12.704 1.00 83.44 83 PRO A C 1
ATOM 664 O O . PRO A 1 83 ? -4.755 -3.942 12.455 1.00 83.44 83 PRO A O 1
ATOM 667 N N . GLU A 1 84 ? -6.807 -3.507 13.217 1.00 86.12 84 GLU A N 1
ATOM 668 C CA . GLU A 1 84 ? -7.142 -4.909 13.487 1.00 86.12 84 GLU A CA 1
ATOM 669 C C . GLU A 1 84 ? -7.242 -5.738 12.198 1.00 86.12 84 GLU A C 1
ATOM 671 O O . GLU A 1 84 ? -6.842 -6.898 12.183 1.00 86.12 84 GLU A O 1
ATOM 676 N N . GLN A 1 85 ? -7.720 -5.139 11.099 1.00 86.00 85 GLN A N 1
ATOM 677 C CA . GLN A 1 85 ? -7.817 -5.805 9.792 1.00 86.00 85 GLN A CA 1
ATOM 678 C C . GLN A 1 85 ? -6.434 -6.054 9.183 1.00 86.00 85 GLN A C 1
ATOM 680 O O . GLN A 1 85 ? -6.207 -7.082 8.557 1.00 86.00 85 GLN A O 1
ATOM 685 N N . ALA A 1 86 ? -5.500 -5.129 9.412 1.00 83.31 86 ALA A N 1
ATOM 686 C CA . ALA A 1 86 ? -4.103 -5.269 9.019 1.00 83.31 86 ALA A CA 1
ATOM 687 C C . ALA A 1 86 ? -3.363 -6.389 9.783 1.00 83.31 86 ALA A C 1
ATOM 689 O O . ALA A 1 86 ? -2.321 -6.847 9.314 1.00 83.31 86 ALA A O 1
ATOM 690 N N . GLN A 1 87 ? -3.870 -6.811 10.950 1.00 81.44 87 GLN A N 1
ATOM 691 C CA . GLN A 1 87 ? -3.220 -7.783 11.837 1.00 81.44 87 GLN A CA 1
ATOM 692 C C . GLN A 1 87 ? -3.767 -9.225 11.735 1.00 81.44 87 GLN A C 1
ATOM 694 O O . GLN A 1 87 ? -3.107 -10.138 12.235 1.00 81.44 87 GLN A O 1
ATOM 699 N N . GLN A 1 88 ? -4.943 -9.426 11.128 1.00 74.88 88 GLN A N 1
ATOM 700 C CA . GLN A 1 88 ? -5.585 -10.741 10.916 1.00 74.88 88 GLN A CA 1
ATOM 701 C C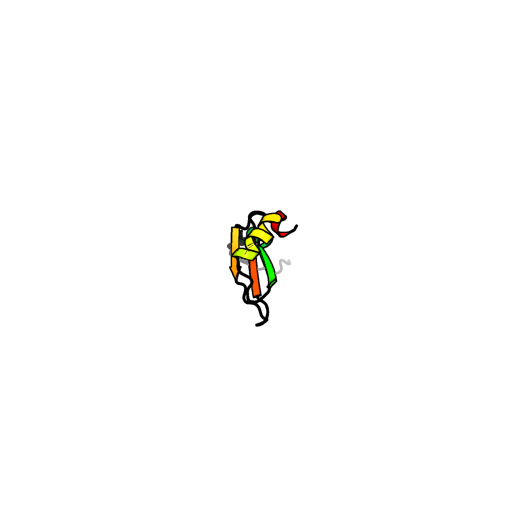 . GLN A 1 88 ? -4.755 -11.672 10.023 1.00 74.88 88 GLN A C 1
ATOM 703 O O . GLN A 1 88 ? -4.700 -12.881 10.350 1.00 74.88 88 GLN A O 1
#

Nearest PDB structures (foldseek):
  5d77-assembly1_A  TM=8.870E-01  e=1.950E-03  Saccharomyces cerevisiae S288C
  2cq4-assembly1_A  TM=8.449E-01  e=2.226E-03  Homo sapiens
  6nty-assembly1_B  TM=8.360E-01  e=2.899E-03  Homo sapiens
  5d78-assembly1_A  TM=8.605E-01  e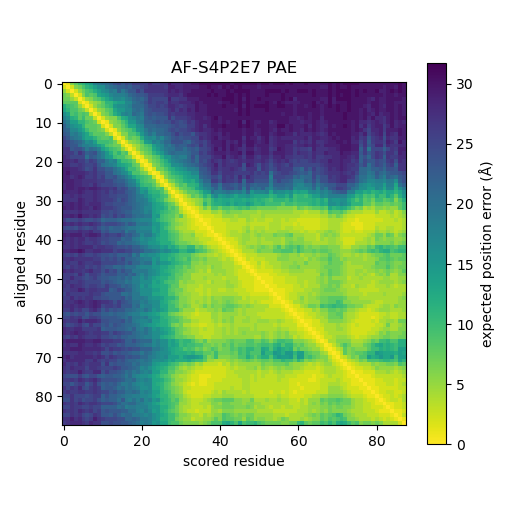=4.034E-03  Saccharomyces cerevisiae S288C
  2cqi-assembly1_A  TM=8.587E-01  e=1.616E-02  Homo sapiens

Mean predicted aligned error: 14.6 Å

Solvent-accessible surface area (backbone atoms only — not comparable to f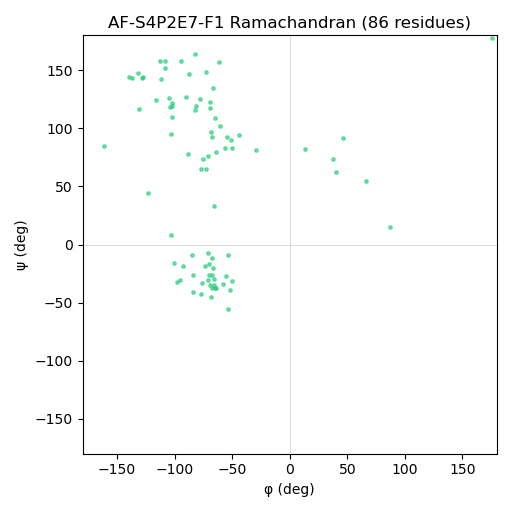ull-atom values): 5546 Å² total; per-residue (Å²): 142,80,85,74,81,81,69,85,74,74,68,85,77,74,74,76,83,72,81,79,75,70,71,77,72,55,74,58,56,60,56,51,51,7,38,42,78,49,68,78,36,53,78,80,68,42,64,88,63,46,50,68,63,43,49,79,59,32,59,72,70,43,79,44,82,40,89,46,94,46,96,72,28,34,22,33,34,36,26,34,75,42,41,68,40,54,68,112

pLDDT: mean 72.1, std 17.27, range [41.94, 90.56]

Organism: NCBI:txid116150

InterPro domains:
  IPR000504 RNA recognition motif domain [PF00076] (36-87)
  IPR012677 Nucleotide-binding alpha-beta plait domain superfamily [G3DSA:3.30.70.330] (1-88)
  IPR035979 RNA-binding domain superfamily [SSF54928] (29-87)

Foldseek 3Di:
DDPPDPDPVPDPPPPCPDDPPPPPVPPCVQQVLQKDKDKFAAPPDDCVVVQVVLVVLAHWPDKAWDPHPDPGITMIITGGPGSNSVVD